Protein AF-A0A7C4NAV8-F1 (afdb_monomer_lite)

Secondary structure (DSSP, 8-state):
-PPPPPPPPPP------HHHHHHHHHHHHHHHHHHHHHHHHHHHHHHHHHHHHHHHHHHHHHHHHHHHHTTTTTS-HHHHHHHHHHHHHHHHHHHHHHHHHHHHHHHHHHHHHHHHHHHHHHHHHHHHHTT-

Sequence (132 aa):
MPNPSPKKPTPIQPTLTPLQQLDEESHAELEQAQKELKEIDVLIQQTSAEVDRLAQRNAQAASALKQMEANLDTVPRADLQAAYANALDAQKRLFMMRGQLEKLQSDQQNIGRYVAHLRRIAESLQKAFDKG

Foldseek 3Di:
DDDDDDDDDDPDDPDDDPLRVVLVVLVVVLVVLVVVLVVLVVVLVVLVVVLVVLVVQLVVLVVVLVVCVVVVVPDDPVVNVVSVVSNVVSVVVSVVSVVVSVVSVVVSVVSVVVSVVSVVSNVVSVVVVVVD

pLDDT: mean 90.17, std 14.12, range [47.5, 98.81]

Structure (mmCIF, N/CA/C/O backbone):
data_AF-A0A7C4NAV8-F1
#
_entry.id   AF-A0A7C4NAV8-F1
#
loop_
_atom_site.group_PDB
_atom_site.id
_atom_site.type_symbol
_atom_site.label_atom_id
_atom_site.label_alt_id
_atom_site.label_comp_id
_atom_site.label_asym_id
_atom_site.label_entity_id
_atom_site.label_seq_id
_atom_site.pdbx_PDB_ins_code
_atom_site.Cartn_x
_atom_site.Cartn_y
_atom_site.Cartn_z
_atom_site.occupancy
_atom_site.B_iso_or_equiv
_atom_site.auth_seq_id
_atom_site.auth_comp_id
_atom_site.auth_asym_id
_atom_site.auth_atom_id
_atom_site.pdbx_PDB_model_num
ATOM 1 N N . MET A 1 1 ? 65.995 25.880 -34.645 1.00 53.72 1 MET A N 1
ATOM 2 C CA . MET A 1 1 ? 64.562 25.862 -34.280 1.00 53.72 1 MET A CA 1
ATOM 3 C C . MET A 1 1 ? 64.038 24.449 -34.497 1.00 53.72 1 MET A C 1
ATOM 5 O O . MET A 1 1 ? 64.152 23.984 -35.625 1.00 53.72 1 MET A O 1
ATOM 9 N N . PRO A 1 2 ? 63.574 23.725 -33.464 1.00 50.59 2 PRO A N 1
ATOM 10 C CA . PRO A 1 2 ? 63.002 22.395 -33.641 1.00 50.59 2 PRO A CA 1
ATOM 11 C C . PRO A 1 2 ? 61.580 22.501 -34.207 1.00 50.59 2 PRO A C 1
ATOM 13 O O . PRO A 1 2 ? 60.759 23.270 -33.715 1.00 50.59 2 PRO A O 1
ATOM 16 N N . ASN A 1 3 ? 61.326 21.736 -35.264 1.00 48.91 3 ASN A N 1
ATOM 17 C CA . ASN A 1 3 ? 60.043 21.596 -35.947 1.00 48.91 3 ASN A CA 1
ATOM 18 C C . ASN A 1 3 ? 59.006 20.934 -35.008 1.00 48.91 3 ASN A C 1
ATOM 20 O O . ASN A 1 3 ? 59.352 19.920 -34.393 1.00 48.91 3 ASN A O 1
A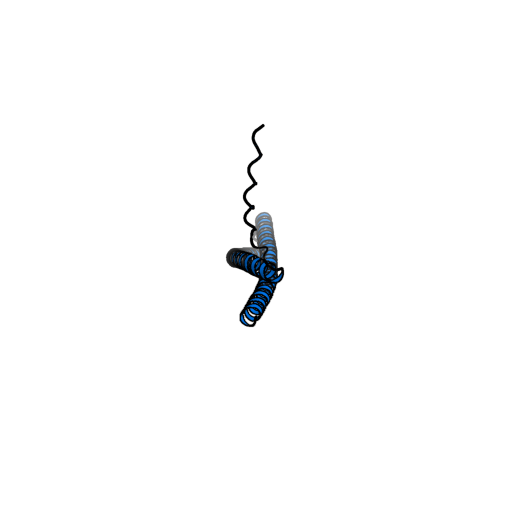TOM 24 N N . PRO A 1 4 ? 57.768 21.443 -34.855 1.00 53.44 4 PRO A N 1
ATOM 25 C CA . PRO A 1 4 ? 56.762 20.769 -34.042 1.00 53.44 4 PRO A CA 1
ATOM 26 C C . PRO A 1 4 ? 56.300 19.477 -34.728 1.00 53.44 4 PRO A C 1
ATOM 28 O O . PRO A 1 4 ? 55.794 19.490 -35.849 1.00 53.44 4 PRO A O 1
ATOM 31 N N . SER A 1 5 ? 56.471 18.351 -34.037 1.00 61.81 5 SER A N 1
ATOM 32 C CA . SER A 1 5 ? 55.967 17.042 -34.457 1.00 61.81 5 SER A CA 1
ATOM 33 C C . SER A 1 5 ? 54.453 17.079 -34.728 1.00 61.81 5 SER A C 1
ATOM 35 O O . SER A 1 5 ? 53.716 17.727 -33.977 1.00 61.81 5 SER A O 1
ATOM 37 N N . PRO A 1 6 ? 53.948 16.358 -35.747 1.00 57.59 6 PRO A N 1
ATOM 38 C CA . PRO A 1 6 ? 52.518 16.299 -36.030 1.00 57.59 6 PRO A CA 1
ATOM 39 C C . PRO A 1 6 ? 51.776 15.608 -34.876 1.00 57.59 6 PRO A C 1
ATOM 41 O O . PRO A 1 6 ? 52.125 14.498 -34.467 1.00 57.59 6 PRO A O 1
ATOM 44 N N . LYS A 1 7 ? 50.746 16.275 -34.337 1.00 60.94 7 LYS A N 1
ATOM 45 C CA . LYS A 1 7 ? 49.825 15.692 -33.350 1.00 60.94 7 LYS A CA 1
ATOM 46 C C . LYS A 1 7 ? 49.196 14.432 -33.954 1.00 60.94 7 LYS A C 1
ATOM 48 O O . LYS A 1 7 ? 48.592 14.500 -35.021 1.00 60.94 7 LYS A O 1
ATOM 53 N N . LYS A 1 8 ? 49.345 13.290 -33.273 1.00 51.50 8 LYS A N 1
ATOM 54 C CA . LYS A 1 8 ? 48.647 12.046 -33.632 1.00 51.50 8 LYS A CA 1
ATOM 55 C C . LYS A 1 8 ? 47.131 12.308 -33.657 1.00 51.50 8 LYS A C 1
ATOM 57 O O . LYS A 1 8 ? 46.651 13.002 -32.759 1.00 51.50 8 LYS A O 1
ATOM 62 N N . PRO A 1 9 ? 46.387 11.777 -34.641 1.00 50.75 9 PRO A N 1
ATOM 63 C CA . PRO A 1 9 ? 44.939 11.922 -34.681 1.00 50.75 9 PRO A CA 1
ATOM 64 C C . PRO A 1 9 ? 44.322 11.293 -33.428 1.00 50.75 9 PRO A C 1
ATOM 66 O O . PRO A 1 9 ? 44.582 10.134 -33.104 1.00 50.75 9 PRO A O 1
ATOM 69 N N . THR A 1 10 ? 43.540 12.091 -32.705 1.00 51.44 10 THR A N 1
ATOM 70 C CA . THR A 1 10 ? 42.687 11.648 -31.599 1.00 51.44 10 THR A CA 1
ATOM 71 C C . THR A 1 10 ? 41.765 10.528 -32.099 1.00 51.44 10 THR A C 1
ATOM 73 O O . THR A 1 10 ? 41.210 10.680 -33.191 1.00 51.44 10 THR A O 1
ATOM 76 N N . PRO A 1 11 ? 41.570 9.421 -31.356 1.00 47.50 11 PRO A N 1
ATOM 77 C CA . PRO A 1 11 ? 40.625 8.386 -31.755 1.00 47.50 11 PRO A CA 1
ATOM 78 C C . PRO A 1 11 ? 39.230 9.002 -31.865 1.00 47.50 11 PRO A C 1
ATOM 80 O O . PRO A 1 11 ? 38.724 9.584 -30.904 1.00 47.50 11 PRO A O 1
ATOM 83 N N . ILE A 1 12 ? 38.630 8.905 -33.047 1.00 53.28 12 ILE A N 1
ATOM 84 C CA . ILE A 1 12 ? 37.241 9.287 -33.278 1.00 53.28 12 ILE A CA 1
ATOM 85 C C . ILE A 1 12 ? 36.413 8.261 -32.502 1.00 53.28 12 ILE A C 1
ATOM 87 O O . ILE A 1 12 ? 36.351 7.099 -32.896 1.00 53.28 12 ILE A O 1
ATOM 91 N N . GLN A 1 13 ? 35.855 8.653 -31.355 1.00 56.56 13 GLN A N 1
ATOM 92 C CA . GLN A 1 13 ? 34.857 7.825 -30.682 1.00 56.56 13 GLN A CA 1
ATOM 93 C C . GLN A 1 13 ? 33.700 7.639 -31.673 1.00 56.56 13 GLN A C 1
ATOM 95 O O . GLN A 1 13 ? 33.234 8.647 -32.217 1.00 56.56 13 GLN A O 1
ATOM 100 N N . PRO A 1 14 ? 33.272 6.402 -31.979 1.00 55.38 14 PRO A N 1
ATOM 101 C CA . PRO A 1 14 ? 32.170 6.192 -32.904 1.00 55.38 14 PRO A CA 1
ATOM 102 C C . PRO A 1 14 ? 30.945 6.900 -32.331 1.00 55.38 14 PRO A C 1
ATOM 104 O O . PRO A 1 14 ? 30.465 6.567 -31.252 1.00 55.38 14 PRO A O 1
ATOM 107 N N . THR A 1 15 ? 30.495 7.953 -33.011 1.00 69.12 15 THR A N 1
ATOM 108 C CA . THR A 1 15 ? 29.293 8.679 -32.614 1.00 69.12 15 THR A CA 1
ATOM 109 C C . THR A 1 15 ? 28.122 7.763 -32.934 1.00 69.12 15 THR A C 1
ATOM 111 O O . THR A 1 15 ? 27.876 7.483 -34.107 1.00 69.12 15 THR A O 1
ATOM 114 N N . LEU A 1 16 ? 27.470 7.232 -31.898 1.00 74.00 16 LEU A N 1
ATOM 115 C CA . LEU A 1 16 ? 26.276 6.405 -32.050 1.00 74.00 16 LEU A CA 1
ATOM 116 C C . LEU A 1 16 ? 25.253 7.154 -32.905 1.00 74.00 16 LEU A C 1
ATOM 118 O O . LEU A 1 16 ? 25.061 8.364 -32.759 1.00 74.00 16 LEU A O 1
ATOM 122 N N . THR A 1 17 ? 24.603 6.436 -33.814 1.00 85.88 17 THR A N 1
ATOM 123 C CA . THR A 1 17 ? 23.481 7.008 -34.560 1.00 85.88 17 THR A CA 1
ATOM 124 C C . THR A 1 17 ? 22.339 7.346 -33.593 1.00 85.88 17 THR A C 1
ATOM 126 O O . THR A 1 17 ? 22.204 6.678 -32.566 1.00 85.88 17 THR A O 1
ATOM 129 N N . PRO A 1 18 ? 21.463 8.315 -33.912 1.00 86.81 18 PRO A N 1
ATOM 130 C CA . PRO A 1 18 ? 20.324 8.646 -33.052 1.00 86.81 18 PRO A CA 1
ATOM 131 C C . PRO A 1 18 ? 19.438 7.440 -32.698 1.00 86.81 18 PRO A C 1
ATOM 133 O O . PRO A 1 18 ? 18.874 7.386 -31.613 1.00 86.81 18 PRO A O 1
ATOM 136 N N . LEU A 1 19 ? 19.339 6.448 -33.594 1.00 86.19 19 LEU A N 1
ATOM 137 C CA . LEU A 1 19 ? 18.607 5.206 -33.329 1.00 86.19 19 LEU A CA 1
ATOM 138 C C . LEU A 1 19 ? 19.327 4.299 -32.326 1.00 86.19 19 LEU A C 1
ATOM 140 O O . LEU A 1 19 ? 18.666 3.704 -31.485 1.00 86.19 19 LEU A O 1
ATOM 144 N N . GLN A 1 20 ? 20.657 4.198 -32.397 1.00 87.94 20 GLN A N 1
ATOM 145 C CA . GLN A 1 20 ? 21.446 3.431 -31.425 1.00 87.94 20 GLN A CA 1
ATOM 146 C C . GLN A 1 20 ? 21.427 4.091 -30.042 1.00 87.94 20 GLN A C 1
ATOM 148 O O . GLN A 1 20 ? 21.319 3.398 -29.042 1.00 87.94 20 GLN A O 1
ATOM 153 N N . GLN A 1 21 ? 21.464 5.427 -29.986 1.00 89.81 21 GLN A N 1
ATOM 154 C CA . GLN A 1 21 ? 21.312 6.170 -28.730 1.00 89.81 21 GLN A CA 1
ATOM 155 C C . GLN A 1 21 ? 19.940 5.916 -28.099 1.00 89.81 21 GLN A C 1
ATOM 157 O O . GLN A 1 21 ? 19.859 5.579 -26.923 1.00 89.81 21 GLN A O 1
ATOM 162 N N . LEU A 1 22 ? 18.869 6.000 -28.895 1.00 89.81 22 LEU A N 1
ATOM 163 C CA . LEU A 1 22 ? 17.515 5.716 -28.421 1.00 89.81 22 LEU A CA 1
ATOM 164 C C . LEU A 1 22 ? 17.358 4.268 -27.929 1.00 89.81 22 LEU A C 1
ATOM 166 O O . LEU A 1 22 ? 16.609 4.025 -26.984 1.00 89.81 22 LEU A O 1
ATOM 170 N N . ASP A 1 23 ? 18.038 3.311 -28.559 1.00 90.56 23 ASP A N 1
ATOM 171 C CA . ASP A 1 23 ? 18.033 1.907 -28.144 1.00 90.56 23 ASP A CA 1
ATOM 172 C C . ASP A 1 23 ? 18.720 1.700 -26.791 1.00 90.56 23 ASP A C 1
ATOM 174 O O . ASP A 1 23 ? 18.129 1.097 -25.891 1.00 90.56 23 ASP A O 1
ATOM 178 N N . GLU A 1 24 ? 19.915 2.269 -26.613 1.00 92.19 24 GLU A N 1
ATOM 179 C CA . GLU A 1 24 ? 20.642 2.242 -25.339 1.00 92.19 24 GLU A CA 1
ATOM 180 C C . GLU A 1 24 ? 19.839 2.919 -24.217 1.00 92.19 24 GLU A C 1
ATOM 182 O O . GLU A 1 24 ? 19.665 2.339 -23.142 1.00 92.19 24 GLU A O 1
ATOM 187 N N . GLU A 1 25 ? 19.286 4.108 -24.476 1.00 92.88 25 GLU A N 1
ATOM 188 C CA . GLU A 1 25 ? 18.445 4.844 -23.524 1.00 92.88 25 GLU A CA 1
ATOM 189 C C . GLU A 1 25 ? 17.186 4.052 -23.151 1.00 92.88 25 GLU A C 1
ATOM 191 O O . GLU A 1 25 ? 16.848 3.942 -21.972 1.00 92.88 25 GLU A O 1
ATOM 196 N N . SER A 1 26 ? 16.515 3.439 -24.133 1.00 93.12 26 SER A N 1
ATOM 197 C CA . SER A 1 26 ? 15.304 2.642 -23.897 1.00 93.12 26 SER A CA 1
ATOM 198 C C . SER A 1 26 ? 15.584 1.411 -23.037 1.00 93.12 26 SER A C 1
ATOM 200 O O . SER A 1 26 ? 14.759 1.060 -22.192 1.00 93.12 26 SER A O 1
ATOM 202 N N . HIS A 1 27 ? 16.729 0.751 -23.231 1.00 94.12 27 HIS A N 1
ATOM 203 C CA . HIS A 1 27 ? 17.126 -0.404 -22.426 1.00 94.12 27 HIS A CA 1
ATOM 204 C C . HIS A 1 27 ? 17.503 -0.005 -20.997 1.00 94.12 27 HIS A C 1
ATOM 206 O O . HIS A 1 27 ? 17.052 -0.660 -20.054 1.00 94.12 27 HIS A O 1
ATOM 212 N N . ALA A 1 28 ? 18.266 1.077 -20.828 1.00 96.12 28 ALA A N 1
ATOM 213 C CA . ALA A 1 28 ? 18.636 1.589 -19.510 1.00 96.12 28 ALA A CA 1
ATOM 214 C C . ALA A 1 28 ? 17.398 2.014 -18.702 1.00 96.12 28 ALA A C 1
ATOM 216 O O . ALA A 1 28 ? 17.232 1.624 -17.544 1.00 96.12 28 ALA A O 1
ATOM 217 N N . GLU A 1 29 ? 16.486 2.752 -19.334 1.00 96.94 29 GLU A N 1
ATOM 218 C CA . GLU A 1 29 ? 15.234 3.186 -18.716 1.00 96.94 29 GLU A CA 1
ATOM 219 C C . GLU A 1 29 ? 14.317 1.993 -18.401 1.00 96.94 29 GLU A C 1
ATOM 221 O O . GLU A 1 29 ? 13.688 1.939 -17.343 1.00 96.94 29 GLU A O 1
ATOM 226 N N . LEU A 1 30 ? 14.268 0.986 -19.281 1.00 97.56 30 LEU A N 1
ATOM 227 C CA . LEU A 1 30 ? 13.514 -0.243 -19.040 1.00 97.56 30 LEU A CA 1
ATOM 228 C C . LEU A 1 30 ? 14.043 -1.011 -17.823 1.00 97.56 30 LEU A C 1
ATOM 230 O O . LEU A 1 30 ? 13.240 -1.513 -17.032 1.00 97.56 30 LEU A O 1
ATOM 234 N N . GLU A 1 31 ? 15.361 -1.135 -17.677 1.00 97.75 31 GLU A N 1
ATOM 235 C CA . GLU A 1 31 ? 15.983 -1.786 -16.520 1.00 97.75 31 GLU A CA 1
ATOM 236 C C . GLU A 1 31 ? 15.641 -1.040 -15.224 1.00 97.75 31 GLU A C 1
ATOM 238 O O . GLU A 1 31 ? 15.186 -1.652 -14.250 1.00 97.75 31 GLU A O 1
ATOM 243 N N . GLN A 1 32 ? 15.775 0.287 -15.235 1.00 98.06 32 GLN A N 1
ATOM 244 C CA . GLN A 1 32 ? 15.465 1.129 -14.086 1.00 98.06 32 GLN A CA 1
ATOM 245 C C . GLN A 1 32 ? 13.980 1.039 -13.697 1.00 98.06 32 GLN A C 1
ATOM 247 O O . GLN A 1 32 ? 13.661 0.768 -12.536 1.00 98.06 32 GLN A O 1
ATOM 252 N N . ALA A 1 33 ? 13.064 1.148 -14.661 1.00 97.81 33 ALA A N 1
ATOM 253 C CA . ALA A 1 33 ? 11.627 1.040 -14.411 1.00 97.81 33 ALA A CA 1
ATOM 254 C C . ALA A 1 33 ? 11.217 -0.356 -13.897 1.00 97.81 33 ALA A C 1
ATOM 256 O O . ALA A 1 33 ? 10.311 -0.481 -13.070 1.00 97.81 33 ALA A O 1
ATOM 257 N N . GLN A 1 34 ? 11.888 -1.427 -14.337 1.00 98.25 34 GLN A N 1
ATOM 258 C CA . GLN A 1 34 ? 11.665 -2.775 -13.795 1.00 98.25 34 GLN A CA 1
ATOM 259 C C . GLN A 1 34 ? 12.116 -2.904 -12.340 1.00 98.25 34 GLN A C 1
ATOM 261 O O . GLN A 1 34 ? 11.452 -3.580 -11.547 1.00 98.25 34 GLN A O 1
ATOM 266 N N . LYS A 1 35 ? 13.233 -2.266 -11.982 1.00 98.38 35 LYS A N 1
ATOM 267 C CA . LYS A 1 35 ? 13.725 -2.245 -10.606 1.00 98.38 35 LYS A CA 1
ATOM 268 C C . LYS A 1 35 ? 12.752 -1.509 -9.687 1.00 98.38 35 LYS A C 1
ATOM 270 O O . LYS A 1 35 ? 12.378 -2.055 -8.652 1.00 98.38 35 LYS A O 1
ATOM 275 N N . GLU A 1 36 ? 12.291 -0.332 -10.094 1.00 98.12 36 GLU A N 1
ATOM 276 C CA . GLU A 1 36 ? 11.299 0.449 -9.346 1.00 98.12 36 GLU A CA 1
ATOM 277 C C . GLU A 1 36 ? 9.976 -0.306 -9.176 1.00 98.12 36 GLU A C 1
ATOM 279 O O . GLU A 1 36 ? 9.423 -0.347 -8.077 1.00 98.12 36 GLU A O 1
ATOM 284 N N . LEU A 1 37 ? 9.493 -0.983 -10.226 1.00 98.38 37 LEU A N 1
ATOM 285 C CA . LEU A 1 37 ? 8.299 -1.827 -10.135 1.00 98.38 37 LEU A CA 1
ATOM 286 C C . LEU A 1 37 ? 8.469 -2.925 -9.074 1.00 98.38 37 LEU A C 1
ATOM 288 O O . LEU A 1 37 ? 7.578 -3.135 -8.253 1.00 98.38 37 LEU A O 1
ATOM 292 N N . LYS A 1 38 ? 9.633 -3.583 -9.037 1.00 98.44 38 LYS A N 1
ATOM 293 C CA . LYS A 1 38 ? 9.937 -4.612 -8.034 1.00 98.44 38 LYS A CA 1
ATOM 294 C C . LYS A 1 38 ? 10.002 -4.040 -6.615 1.00 98.44 38 LYS A C 1
ATOM 296 O O . LYS A 1 38 ? 9.592 -4.707 -5.667 1.00 98.44 38 LYS A O 1
ATOM 301 N N . GLU A 1 39 ? 10.523 -2.830 -6.445 1.00 98.44 39 GLU A N 1
ATOM 302 C CA . GLU A 1 39 ? 10.535 -2.146 -5.148 1.00 98.44 39 GLU A CA 1
ATOM 303 C C . GLU A 1 39 ? 9.108 -1.824 -4.679 1.00 98.44 39 GLU A C 1
ATOM 305 O O . GLU A 1 39 ? 8.763 -2.104 -3.528 1.00 98.44 39 GLU A O 1
ATOM 310 N N . ILE A 1 40 ? 8.250 -1.334 -5.580 1.00 98.25 40 ILE A N 1
ATOM 311 C CA . ILE A 1 40 ? 6.827 -1.100 -5.299 1.00 98.25 40 ILE A CA 1
ATOM 312 C C . ILE A 1 40 ? 6.119 -2.407 -4.927 1.00 98.25 40 ILE A C 1
ATOM 314 O O . ILE A 1 40 ? 5.354 -2.420 -3.963 1.00 98.25 40 ILE A O 1
ATOM 318 N N . ASP A 1 41 ? 6.403 -3.516 -5.614 1.00 98.56 41 ASP A N 1
ATOM 319 C CA . ASP A 1 41 ? 5.840 -4.829 -5.272 1.00 98.56 41 ASP A CA 1
ATOM 320 C C . ASP A 1 41 ? 6.175 -5.228 -3.829 1.00 98.56 41 ASP A C 1
ATOM 322 O O . ASP A 1 41 ? 5.298 -5.664 -3.080 1.00 98.56 41 ASP A O 1
ATOM 326 N N . VAL A 1 42 ? 7.431 -5.042 -3.408 1.00 98.62 42 VAL A N 1
ATOM 327 C CA . VAL A 1 42 ? 7.864 -5.324 -2.030 1.00 98.62 42 VAL A CA 1
ATOM 328 C C . VAL A 1 42 ? 7.121 -4.438 -1.031 1.00 98.62 42 VAL A C 1
ATOM 330 O O . VAL A 1 42 ? 6.643 -4.943 -0.011 1.00 98.62 42 VAL A O 1
ATOM 333 N N . LEU A 1 43 ? 6.977 -3.143 -1.325 1.00 98.56 43 LEU A N 1
ATOM 334 C CA . LEU A 1 43 ? 6.225 -2.217 -0.478 1.00 98.56 43 LEU A CA 1
ATOM 335 C C . LEU A 1 43 ? 4.752 -2.625 -0.371 1.00 98.56 43 LEU A C 1
ATOM 337 O O . LEU A 1 43 ? 4.219 -2.665 0.734 1.00 98.56 43 LEU A O 1
ATOM 341 N N . ILE A 1 44 ? 4.112 -3.020 -1.474 1.00 98.75 44 ILE A N 1
ATOM 342 C CA . ILE A 1 44 ? 2.730 -3.523 -1.473 1.00 98.75 44 ILE A CA 1
ATOM 343 C C . ILE A 1 44 ? 2.590 -4.732 -0.550 1.00 98.75 44 ILE A C 1
ATOM 345 O O . ILE A 1 44 ? 1.643 -4.780 0.237 1.00 98.75 44 ILE A O 1
ATOM 349 N N . GLN A 1 45 ? 3.513 -5.697 -0.606 1.00 98.69 45 GLN A N 1
ATOM 350 C CA . GLN A 1 45 ? 3.459 -6.877 0.265 1.00 98.69 45 GLN A CA 1
ATOM 351 C C . GLN A 1 45 ? 3.569 -6.494 1.746 1.00 98.69 45 GLN A C 1
ATOM 353 O O . GLN A 1 45 ? 2.784 -6.963 2.574 1.00 98.69 45 GLN A O 1
ATOM 358 N N . GLN A 1 46 ? 4.506 -5.606 2.084 1.00 98.44 46 GLN A N 1
ATOM 359 C CA . GLN A 1 46 ? 4.697 -5.130 3.455 1.00 98.44 46 GLN A CA 1
ATOM 360 C C . GLN A 1 46 ? 3.480 -4.349 3.963 1.00 98.44 46 GLN A C 1
ATOM 362 O O . GLN A 1 46 ? 2.979 -4.623 5.055 1.00 98.44 46 GLN A O 1
ATOM 367 N N . THR A 1 47 ? 2.969 -3.413 3.162 1.00 98.31 47 THR A N 1
ATOM 368 C CA . THR A 1 47 ? 1.795 -2.605 3.500 1.00 98.31 47 THR A CA 1
ATOM 369 C C . THR A 1 47 ? 0.541 -3.467 3.618 1.00 98.31 47 THR A C 1
ATOM 371 O O . THR A 1 47 ? -0.236 -3.259 4.544 1.00 98.31 47 THR A O 1
ATOM 374 N N . SER A 1 48 ? 0.354 -4.470 2.756 1.00 98.62 48 SER A N 1
ATOM 375 C CA . SER A 1 48 ? -0.781 -5.402 2.851 1.00 98.62 48 SER A CA 1
ATOM 376 C C . SER A 1 48 ? -0.764 -6.174 4.171 1.00 98.62 48 SER A C 1
ATOM 378 O O . SER A 1 48 ? -1.768 -6.204 4.880 1.00 98.62 48 SER A O 1
ATOM 380 N N . ALA A 1 49 ? 0.398 -6.705 4.566 1.00 98.56 49 ALA A N 1
ATOM 381 C CA . ALA A 1 49 ? 0.545 -7.391 5.848 1.00 98.56 49 ALA A CA 1
ATOM 382 C C . ALA A 1 49 ? 0.260 -6.465 7.048 1.00 98.56 49 ALA A C 1
ATOM 384 O O . ALA A 1 49 ? -0.306 -6.900 8.054 1.00 98.56 49 ALA A O 1
ATOM 385 N N . GLU A 1 50 ? 0.627 -5.185 6.958 1.00 98.38 50 GLU A N 1
ATOM 386 C CA . GLU A 1 50 ? 0.308 -4.199 7.994 1.00 98.38 50 GLU A CA 1
ATOM 387 C C . GLU A 1 50 ? -1.186 -3.840 8.020 1.00 98.38 50 GLU A C 1
ATOM 389 O O . GLU A 1 50 ? -1.773 -3.745 9.101 1.00 98.38 50 GLU A O 1
ATOM 394 N N . VAL A 1 51 ? -1.837 -3.714 6.856 1.00 98.81 51 VAL A N 1
ATOM 395 C CA . VAL A 1 51 ? -3.298 -3.546 6.759 1.00 98.81 51 VAL A CA 1
ATOM 396 C C . VAL A 1 51 ? -4.016 -4.701 7.452 1.00 98.81 51 VAL A C 1
ATOM 398 O O . VAL A 1 51 ? -4.936 -4.446 8.230 1.00 98.81 51 VAL A O 1
ATOM 401 N N . ASP A 1 52 ? -3.587 -5.944 7.234 1.00 98.69 52 ASP A N 1
ATOM 402 C CA . ASP A 1 52 ? -4.208 -7.123 7.849 1.00 98.69 52 ASP A CA 1
ATOM 403 C C . ASP A 1 52 ? -4.079 -7.110 9.377 1.00 98.69 52 ASP A C 1
ATOM 405 O O . ASP A 1 52 ? -5.056 -7.335 10.101 1.00 98.69 52 ASP A O 1
ATOM 409 N N . ARG A 1 53 ? -2.897 -6.756 9.895 1.00 98.62 53 ARG A N 1
ATOM 410 C CA . ARG A 1 53 ? -2.672 -6.593 11.343 1.00 98.62 53 ARG A CA 1
ATOM 411 C C . ARG A 1 53 ? -3.555 -5.497 11.934 1.00 98.62 53 ARG A C 1
ATOM 413 O O . ARG A 1 53 ? -4.181 -5.694 12.980 1.00 98.62 53 ARG A O 1
ATOM 420 N N . LEU A 1 54 ? -3.636 -4.345 11.269 1.00 98.56 54 LEU A N 1
ATOM 421 C CA . LEU A 1 54 ? -4.483 -3.231 11.698 1.00 98.56 54 LEU A CA 1
ATOM 422 C C . LEU A 1 54 ? -5.972 -3.586 11.618 1.00 98.56 54 LEU A C 1
ATOM 424 O O . LEU A 1 54 ? -6.736 -3.174 12.492 1.00 98.56 54 LEU A O 1
ATOM 428 N N . ALA A 1 55 ? -6.385 -4.382 10.631 1.00 98.69 55 ALA A N 1
ATOM 429 C CA . ALA A 1 55 ? -7.753 -4.870 10.496 1.00 98.69 55 ALA A CA 1
ATOM 430 C C . ALA A 1 55 ? -8.130 -5.791 11.661 1.00 98.69 55 ALA A C 1
ATOM 432 O O . ALA A 1 55 ? -9.178 -5.594 12.281 1.00 98.69 55 ALA A O 1
ATOM 433 N N . GLN A 1 56 ? -7.252 -6.730 12.027 1.00 98.56 56 GLN A N 1
ATOM 434 C CA . GLN A 1 56 ? -7.457 -7.593 13.192 1.00 98.56 56 GLN A CA 1
ATOM 435 C C . GLN A 1 56 ? -7.563 -6.771 14.485 1.00 98.56 56 GLN A C 1
ATOM 437 O O . GLN A 1 56 ? -8.478 -6.984 15.283 1.00 98.56 56 GLN A O 1
ATOM 442 N N . ARG A 1 57 ? -6.671 -5.792 14.681 1.00 98.06 57 ARG A N 1
ATOM 443 C CA . ARG A 1 57 ? -6.701 -4.911 15.858 1.00 98.06 57 ARG A CA 1
ATOM 444 C C . ARG A 1 57 ? -7.970 -4.060 15.913 1.00 98.06 57 ARG A C 1
ATOM 446 O O . ARG A 1 57 ? -8.554 -3.904 16.984 1.00 98.06 57 ARG A O 1
ATOM 453 N N . ASN A 1 58 ? -8.411 -3.524 14.777 1.00 98.56 58 ASN A N 1
ATOM 454 C CA . ASN A 1 58 ? -9.653 -2.765 14.693 1.00 98.56 58 ASN A CA 1
ATOM 455 C C . ASN A 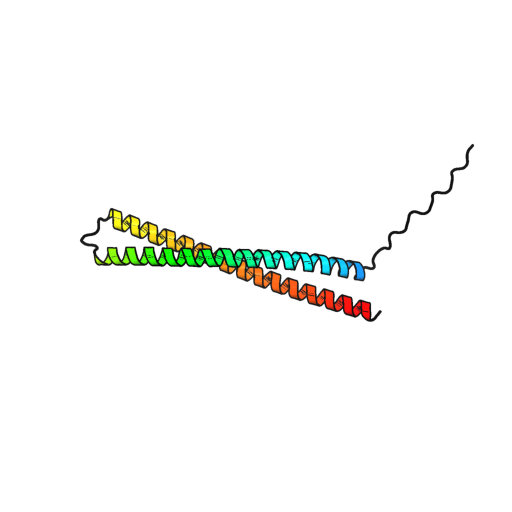1 58 ? -10.865 -3.634 15.064 1.00 98.56 58 ASN A C 1
ATOM 457 O O . ASN A 1 58 ? -11.679 -3.210 15.881 1.00 98.56 58 ASN A O 1
ATOM 461 N N . ALA A 1 59 ? -10.938 -4.864 14.545 1.00 98.38 59 ALA A N 1
ATOM 462 C CA . ALA A 1 59 ? -12.012 -5.801 14.866 1.00 98.38 59 ALA A CA 1
ATOM 463 C C . ALA A 1 59 ? -12.057 -6.145 16.366 1.00 98.38 59 ALA A C 1
ATOM 465 O O . ALA A 1 59 ? -13.133 -6.171 16.965 1.00 98.38 59 ALA A O 1
ATOM 466 N N . GLN A 1 60 ? -10.895 -6.345 16.997 1.00 98.12 60 GLN A N 1
ATOM 467 C CA . GLN A 1 60 ? -10.799 -6.568 18.444 1.00 98.12 60 GLN A CA 1
ATOM 468 C C . GLN A 1 60 ? -11.284 -5.354 19.246 1.00 98.12 60 GLN A C 1
ATOM 470 O O . GLN A 1 60 ? -12.092 -5.512 20.161 1.00 98.12 60 GLN A O 1
ATOM 475 N N . ALA A 1 61 ? -10.840 -4.144 18.889 1.00 97.69 61 ALA A N 1
ATOM 476 C CA . ALA A 1 61 ? -11.255 -2.917 19.569 1.00 97.69 61 ALA A CA 1
ATOM 477 C C . ALA A 1 61 ? -12.764 -2.655 19.415 1.00 97.69 61 ALA A C 1
ATOM 479 O O . ALA A 1 61 ? -13.430 -2.303 20.387 1.00 97.69 61 ALA A O 1
ATOM 480 N N . ALA A 1 62 ? -13.318 -2.897 18.224 1.00 97.25 62 ALA A N 1
ATOM 481 C CA . ALA A 1 62 ? -14.751 -2.790 17.966 1.00 97.25 62 ALA A CA 1
ATOM 482 C C . ALA A 1 62 ? -15.561 -3.820 18.772 1.00 97.25 62 ALA A C 1
ATOM 484 O O . ALA A 1 62 ? -16.598 -3.483 19.343 1.00 97.25 62 ALA A O 1
ATOM 485 N N . SER A 1 63 ? -15.077 -5.063 18.872 1.00 96.81 63 SER A N 1
ATOM 486 C CA . SER A 1 63 ? -15.714 -6.092 19.700 1.00 96.81 63 SER A CA 1
ATOM 487 C C . SER A 1 63 ? -15.696 -5.724 21.184 1.00 96.81 63 SER A C 1
ATOM 489 O O . SER A 1 63 ? -16.706 -5.901 21.862 1.00 96.81 63 SER A O 1
ATOM 491 N N . ALA A 1 64 ? -14.573 -5.208 21.693 1.00 94.56 64 ALA A N 1
ATOM 492 C CA . ALA A 1 64 ? -14.460 -4.769 23.082 1.00 94.56 64 ALA A CA 1
ATOM 493 C C . ALA A 1 64 ? -15.429 -3.618 23.387 1.00 94.56 64 ALA A C 1
ATOM 495 O O . ALA A 1 64 ? -16.149 -3.670 24.383 1.00 94.56 64 ALA A O 1
ATOM 496 N N . LEU A 1 65 ? -15.512 -2.625 22.494 1.00 95.50 65 LEU A N 1
ATOM 497 C CA . LEU A 1 65 ? -16.454 -1.516 22.631 1.00 95.50 65 LEU A CA 1
ATOM 498 C C . LEU A 1 65 ? -17.906 -2.016 22.663 1.00 95.50 65 LEU A C 1
ATOM 500 O O . LEU A 1 65 ? -18.644 -1.671 23.580 1.00 95.50 65 LEU A O 1
ATOM 504 N N . LYS A 1 66 ? -18.286 -2.912 21.744 1.00 94.44 66 LYS A N 1
ATOM 505 C CA . LYS A 1 66 ? -19.635 -3.499 21.697 1.00 94.44 66 LYS A CA 1
ATOM 506 C C . LYS A 1 66 ? -19.997 -4.269 22.974 1.00 94.44 66 LYS A C 1
ATOM 508 O O . LYS A 1 66 ? -21.143 -4.238 23.414 1.00 94.44 66 LYS A O 1
ATOM 513 N N . GLN A 1 67 ? -19.039 -4.975 23.576 1.00 93.25 67 GLN A N 1
ATOM 514 C CA . GLN A 1 67 ? -19.259 -5.677 24.847 1.00 93.25 67 GLN A CA 1
ATOM 515 C C . GLN A 1 67 ? -19.478 -4.704 26.011 1.00 93.25 67 GLN A C 1
ATOM 517 O O . GLN A 1 67 ? -20.309 -4.972 26.877 1.00 93.25 67 GLN A O 1
ATOM 522 N N . MET A 1 68 ? -18.769 -3.574 26.029 1.00 93.31 68 MET A N 1
ATOM 523 C CA . MET A 1 68 ? -18.982 -2.533 27.037 1.00 93.31 68 MET A CA 1
ATOM 524 C C . MET A 1 68 ? -20.321 -1.814 26.836 1.00 93.31 68 MET A C 1
ATOM 526 O O . MET A 1 68 ? -21.026 -1.564 27.810 1.00 93.31 68 MET A O 1
ATOM 530 N N . GLU A 1 69 ? -20.716 -1.556 25.586 1.00 89.81 69 GLU A N 1
ATOM 531 C CA . GLU A 1 69 ? -22.033 -1.002 25.236 1.00 89.81 69 GLU A CA 1
ATOM 532 C C . GLU A 1 69 ? -23.197 -1.917 25.654 1.00 89.81 69 GLU A C 1
ATOM 534 O O . GLU A 1 69 ? -24.279 -1.441 25.983 1.00 89.81 69 GLU A O 1
ATOM 539 N N . ALA A 1 70 ? -22.989 -3.235 25.692 1.00 91.44 70 ALA A N 1
ATOM 540 C CA . ALA A 1 70 ? -23.994 -4.173 26.193 1.00 91.44 70 ALA A CA 1
ATOM 541 C C . ALA A 1 70 ? -24.148 -4.147 27.728 1.00 91.44 70 ALA A C 1
ATOM 543 O O . ALA A 1 70 ? -25.140 -4.655 28.242 1.00 91.44 70 ALA A O 1
ATOM 544 N N . ASN A 1 71 ? -23.185 -3.569 28.455 1.00 90.69 71 ASN A N 1
ATOM 545 C CA . ASN A 1 71 ? -23.121 -3.568 29.921 1.00 90.69 71 ASN A CA 1
ATOM 546 C C . ASN A 1 71 ? -23.007 -2.143 30.503 1.00 90.69 71 ASN A C 1
ATOM 548 O O . ASN A 1 71 ? -22.431 -1.961 31.579 1.00 90.69 71 ASN A O 1
ATOM 552 N N . LEU A 1 72 ? -23.544 -1.134 29.799 1.00 86.25 72 LEU A N 1
ATOM 553 C CA . LEU A 1 72 ? -23.354 0.299 30.092 1.00 86.25 72 LEU A CA 1
ATOM 554 C C . LEU A 1 72 ? -23.640 0.693 31.543 1.00 86.25 72 LEU A C 1
ATOM 556 O O . LEU A 1 72 ? -22.932 1.536 32.085 1.00 86.25 72 LEU A O 1
ATOM 560 N N . ASP A 1 73 ? -24.624 0.062 32.181 1.00 88.19 73 ASP A N 1
ATOM 561 C CA . ASP A 1 73 ? -25.021 0.373 33.559 1.00 88.19 73 ASP A CA 1
ATOM 562 C C . ASP A 1 73 ? -23.948 -0.007 34.595 1.00 88.19 73 ASP A C 1
ATOM 564 O O . ASP A 1 73 ? -23.956 0.483 35.723 1.00 88.19 73 ASP A O 1
ATOM 568 N N . THR A 1 74 ? -23.014 -0.883 34.214 1.00 89.62 74 THR A N 1
ATOM 569 C CA . THR A 1 74 ? -21.978 -1.443 35.098 1.00 89.62 74 THR A CA 1
ATOM 570 C C . THR A 1 74 ? -20.558 -1.023 34.725 1.00 89.62 74 THR A C 1
ATOM 572 O O . THR A 1 74 ? -19.648 -1.173 35.540 1.00 89.62 74 THR A O 1
ATOM 575 N N . VAL A 1 75 ? -20.347 -0.489 33.516 1.00 87.81 75 VAL A N 1
ATOM 576 C CA . VAL A 1 75 ? -19.016 -0.085 33.047 1.00 87.81 75 VAL A CA 1
ATOM 577 C C . VAL A 1 75 ? -18.728 1.358 33.476 1.00 87.81 75 VAL A C 1
ATOM 579 O O . VAL A 1 75 ? -19.516 2.260 33.181 1.00 87.81 75 VAL A O 1
ATOM 582 N N . PRO A 1 76 ? -17.581 1.631 34.123 1.00 93.00 76 PRO A N 1
ATOM 583 C CA . PRO A 1 76 ? -17.174 2.993 34.434 1.00 93.00 76 PRO A CA 1
ATOM 584 C C . PRO A 1 76 ? -17.096 3.867 33.178 1.00 93.00 76 PRO A C 1
ATOM 586 O O . PRO A 1 76 ? -16.537 3.486 32.150 1.00 93.00 76 PRO A O 1
ATOM 589 N N . ARG A 1 77 ? -17.582 5.109 33.278 1.00 91.25 77 ARG A N 1
ATOM 590 C CA . ARG A 1 77 ? -17.546 6.071 32.162 1.00 91.25 77 ARG A CA 1
ATOM 591 C C . ARG A 1 77 ? -16.136 6.285 31.597 1.00 91.25 77 ARG A C 1
ATOM 593 O O . ARG A 1 77 ? -15.991 6.482 30.394 1.00 91.25 77 ARG A O 1
ATOM 600 N N . ALA A 1 78 ? -15.117 6.259 32.455 1.00 93.81 78 ALA A N 1
ATOM 601 C CA . ALA A 1 78 ? -13.722 6.399 32.045 1.00 93.81 78 ALA A CA 1
ATOM 602 C C . ALA A 1 78 ? -13.266 5.240 31.139 1.00 93.81 78 ALA A C 1
ATOM 604 O O . ALA A 1 78 ? -12.606 5.479 30.129 1.00 93.81 78 ALA A O 1
ATOM 605 N N . ASP A 1 79 ? -13.688 4.011 31.444 1.00 92.81 79 ASP A N 1
ATOM 606 C CA . ASP A 1 79 ? -13.339 2.820 30.666 1.00 92.81 79 ASP A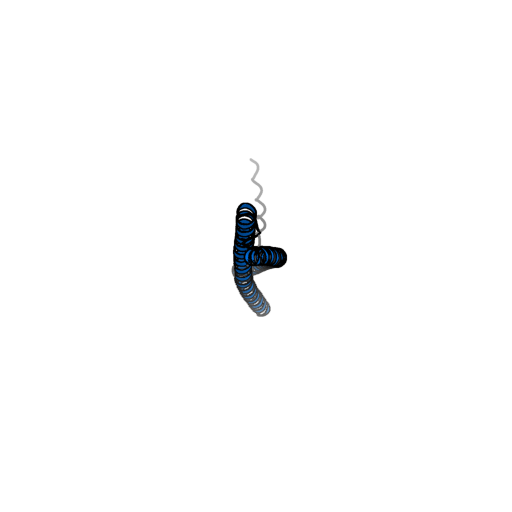 CA 1
ATOM 607 C C . ASP A 1 79 ? -14.024 2.840 29.294 1.00 92.81 79 ASP A C 1
ATOM 609 O O . ASP A 1 79 ? -13.380 2.574 28.278 1.00 92.81 79 ASP A O 1
ATOM 613 N N . LEU A 1 80 ? -15.293 3.267 29.236 1.00 91.94 80 LEU A N 1
ATOM 614 C CA . LEU A 1 80 ? -16.011 3.495 27.974 1.00 91.94 80 LEU A CA 1
ATOM 615 C C . LEU A 1 80 ? -15.312 4.541 27.097 1.00 91.94 80 LEU A C 1
ATOM 617 O O . LEU A 1 80 ? -15.131 4.329 25.897 1.00 91.94 80 LEU A O 1
ATOM 621 N N . GLN A 1 81 ? -14.892 5.665 27.685 1.00 94.75 81 GLN A N 1
ATOM 622 C CA . GLN A 1 81 ? -14.163 6.710 26.961 1.00 94.75 81 GLN A CA 1
ATOM 623 C C . GLN A 1 81 ? -12.825 6.196 26.418 1.00 94.75 81 GLN A C 1
ATOM 625 O O . GLN A 1 81 ? -12.492 6.464 25.261 1.00 94.75 81 GLN A O 1
ATOM 630 N N . ALA A 1 82 ? -12.081 5.432 27.220 1.00 95.62 82 ALA A N 1
ATOM 631 C CA . ALA A 1 82 ? -10.819 4.833 26.804 1.00 95.62 82 ALA A CA 1
ATOM 632 C C . ALA A 1 82 ? -11.014 3.814 25.667 1.00 95.62 82 ALA A C 1
ATOM 634 O O . ALA A 1 82 ? -10.281 3.848 24.674 1.00 95.62 82 ALA A O 1
ATOM 635 N N . ALA A 1 83 ? -12.025 2.947 25.767 1.00 94.94 83 ALA A N 1
ATOM 636 C CA . ALA A 1 83 ? -12.346 1.966 24.735 1.00 94.94 83 ALA A CA 1
ATOM 637 C C . ALA A 1 83 ? -12.765 2.630 23.417 1.00 94.94 83 ALA A C 1
ATOM 639 O O . ALA A 1 83 ? -12.271 2.248 22.354 1.00 94.94 83 ALA A O 1
ATOM 640 N N . TYR A 1 84 ? -13.603 3.669 23.480 1.00 96.69 84 TYR A N 1
ATOM 641 C CA . TYR A 1 84 ? -14.005 4.438 22.304 1.00 96.69 84 TYR A CA 1
ATOM 642 C C . TYR A 1 84 ? -12.808 5.127 21.635 1.00 96.69 84 TYR A C 1
ATOM 644 O O . TYR A 1 84 ? -12.640 5.044 20.417 1.00 96.69 84 TYR A O 1
ATOM 652 N N . ALA A 1 85 ? -11.932 5.761 22.423 1.00 97.31 85 ALA A N 1
ATOM 653 C CA . ALA A 1 85 ? -10.724 6.398 21.905 1.00 97.31 85 ALA A CA 1
ATOM 654 C C . ALA A 1 85 ? -9.791 5.387 21.213 1.00 97.31 85 ALA A C 1
ATOM 656 O O . ALA A 1 85 ? -9.280 5.667 20.127 1.00 97.31 85 ALA A O 1
ATOM 657 N N . ASN A 1 86 ? -9.616 4.198 21.798 1.00 97.06 86 ASN A N 1
ATOM 658 C CA . ASN A 1 86 ? -8.820 3.117 21.212 1.00 97.06 86 ASN A CA 1
ATOM 659 C C . ASN A 1 86 ? -9.435 2.587 19.904 1.00 97.06 86 ASN A C 1
ATOM 661 O O . ASN A 1 86 ? -8.728 2.432 18.908 1.00 97.06 86 ASN A O 1
ATOM 665 N N . ALA A 1 87 ? -10.751 2.354 19.873 1.00 97.69 87 ALA A N 1
ATOM 666 C CA . ALA A 1 87 ? -11.448 1.917 18.663 1.00 97.69 87 ALA A CA 1
ATOM 667 C C . ALA A 1 87 ? -11.316 2.946 17.528 1.00 97.69 87 ALA A C 1
ATOM 669 O O . ALA A 1 87 ? -11.015 2.579 16.387 1.00 97.69 87 ALA A O 1
ATOM 670 N N 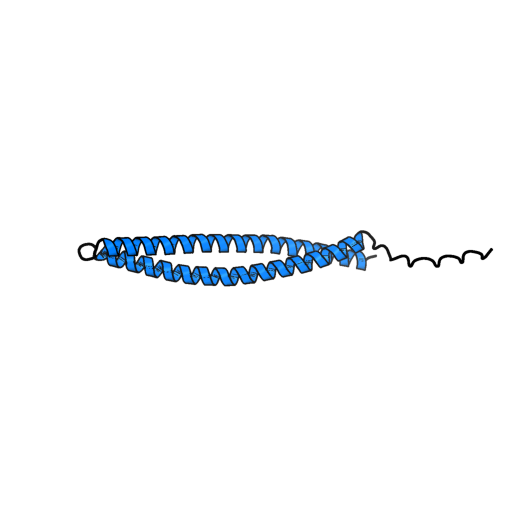. LEU A 1 88 ? -11.456 4.236 17.849 1.00 98.25 88 LEU A N 1
ATOM 671 C CA . LEU A 1 88 ? -11.305 5.326 16.890 1.00 98.25 88 LEU A CA 1
ATOM 672 C C . LEU A 1 88 ? -9.868 5.441 16.353 1.00 98.25 88 LEU A C 1
ATOM 674 O O . LEU A 1 88 ? -9.682 5.617 15.149 1.00 98.25 88 LEU A O 1
ATOM 678 N N . ASP A 1 89 ? -8.848 5.332 17.209 1.00 98.31 89 ASP A N 1
ATOM 679 C CA . ASP A 1 89 ? -7.439 5.334 16.782 1.00 98.31 89 ASP A CA 1
ATOM 680 C C . ASP A 1 89 ? -7.131 4.139 15.867 1.00 98.31 89 ASP A C 1
ATOM 682 O O . ASP A 1 89 ? -6.577 4.316 14.779 1.00 98.31 89 ASP A O 1
ATOM 686 N N . ALA A 1 90 ? -7.574 2.934 16.242 1.00 98.19 90 ALA A N 1
ATOM 687 C CA . ALA A 1 90 ? -7.404 1.741 15.418 1.00 98.19 90 ALA A CA 1
ATOM 688 C C . ALA A 1 90 ? -8.079 1.892 14.044 1.00 98.19 90 ALA A C 1
ATOM 690 O O . ALA A 1 90 ? -7.500 1.515 13.024 1.00 98.19 90 ALA A O 1
ATOM 691 N N . GLN A 1 91 ? -9.283 2.473 13.995 1.00 98.56 91 GLN A N 1
ATOM 692 C CA . GLN A 1 91 ? -9.999 2.735 12.743 1.00 98.56 91 GLN A CA 1
ATOM 693 C C . GLN A 1 91 ? -9.264 3.737 11.851 1.00 98.56 91 GLN A C 1
ATOM 695 O O . GLN A 1 91 ? -9.102 3.484 10.658 1.00 98.56 91 GLN A O 1
ATOM 700 N N . LYS A 1 92 ? -8.781 4.850 12.418 1.00 98.56 92 LYS A N 1
ATOM 701 C CA . LYS A 1 92 ? -8.032 5.875 11.674 1.00 98.56 92 LYS A CA 1
ATOM 702 C C . LYS A 1 92 ? -6.752 5.315 11.064 1.00 98.56 92 LYS A C 1
ATOM 704 O O . LYS A 1 92 ? -6.487 5.552 9.887 1.00 98.56 92 LYS A O 1
ATOM 709 N N . ARG A 1 93 ? -5.979 4.549 11.839 1.00 98.44 93 ARG A N 1
ATOM 710 C CA . ARG A 1 93 ? -4.740 3.922 11.351 1.00 98.44 93 ARG A CA 1
ATOM 711 C C . ARG A 1 93 ? -5.015 2.942 10.220 1.00 98.44 93 ARG A C 1
ATOM 713 O O . ARG A 1 93 ? -4.338 3.002 9.199 1.00 98.44 93 ARG A O 1
ATOM 720 N N . LEU A 1 94 ? -6.034 2.093 10.372 1.00 98.69 94 LEU A N 1
ATOM 721 C CA . LEU A 1 94 ? -6.447 1.161 9.324 1.00 98.69 94 LEU A CA 1
ATOM 722 C C . LEU A 1 94 ? -6.873 1.895 8.046 1.00 98.69 94 LEU A C 1
ATOM 724 O O . LEU A 1 94 ? -6.449 1.518 6.958 1.00 98.69 94 LEU A O 1
ATOM 728 N N . PHE A 1 95 ? -7.688 2.945 8.171 1.00 98.62 95 PHE A N 1
ATOM 729 C CA . PHE A 1 95 ? -8.134 3.745 7.030 1.00 98.62 95 PHE A CA 1
ATOM 730 C C . PHE A 1 95 ? -6.953 4.375 6.281 1.00 98.62 95 PHE A C 1
ATOM 732 O O . PHE A 1 95 ? -6.849 4.242 5.064 1.00 98.62 95 PHE A O 1
ATOM 739 N N . MET A 1 96 ? -6.028 4.998 7.012 1.00 98.62 96 MET A N 1
ATOM 740 C CA . MET A 1 96 ? -4.834 5.606 6.427 1.00 98.62 96 MET A CA 1
ATOM 741 C C . MET A 1 96 ? -3.958 4.571 5.711 1.00 98.62 96 MET A C 1
ATOM 743 O O . MET A 1 96 ? -3.526 4.814 4.587 1.00 98.62 96 MET A O 1
ATOM 747 N N . MET A 1 97 ? -3.729 3.409 6.330 1.00 98.50 97 MET A N 1
ATOM 748 C CA . MET A 1 97 ? -2.889 2.364 5.741 1.00 98.50 97 MET A CA 1
ATOM 749 C C . MET A 1 97 ? -3.531 1.743 4.491 1.00 98.50 97 MET A C 1
ATOM 751 O O . MET A 1 97 ? -2.834 1.461 3.520 1.00 98.50 97 MET A O 1
ATOM 755 N N . ARG A 1 98 ? -4.863 1.596 4.460 1.00 98.69 98 ARG A N 1
ATOM 756 C CA . ARG A 1 98 ? -5.589 1.185 3.245 1.00 98.69 98 ARG A CA 1
ATOM 757 C C . ARG A 1 98 ? -5.420 2.193 2.110 1.00 98.69 98 ARG A C 1
ATOM 759 O O . ARG A 1 98 ? -5.102 1.784 1.002 1.00 98.69 98 ARG A O 1
ATOM 766 N N . GLY A 1 99 ? -5.525 3.491 2.397 1.00 98.62 99 GLY A N 1
ATOM 767 C CA . GLY A 1 99 ? -5.267 4.530 1.394 1.00 98.62 99 GLY A CA 1
ATOM 768 C C . GLY A 1 99 ? -3.822 4.521 0.878 1.00 98.62 99 GLY A C 1
ATOM 769 O O . GLY A 1 99 ? -3.580 4.727 -0.310 1.00 98.62 99 GLY A O 1
ATOM 770 N N . GLN A 1 100 ? -2.846 4.229 1.745 1.00 98.50 100 GLN A N 1
ATOM 771 C CA . GLN A 1 100 ? -1.452 4.040 1.324 1.00 98.50 100 GLN A CA 1
ATOM 772 C C . GLN A 1 100 ? -1.291 2.822 0.406 1.00 98.50 100 GLN A C 1
ATOM 774 O O . GLN A 1 100 ? -0.609 2.921 -0.614 1.00 98.50 100 GLN A O 1
ATOM 779 N N . LEU A 1 101 ? -1.948 1.703 0.727 1.00 98.81 101 LEU A N 1
ATOM 780 C CA . LEU A 1 101 ? -1.944 0.505 -0.112 1.00 98.81 101 LEU A CA 1
ATOM 781 C C . LEU A 1 101 ? -2.560 0.769 -1.491 1.00 98.81 101 LEU A C 1
ATOM 783 O O . LEU A 1 101 ? -1.964 0.412 -2.503 1.00 98.81 101 LEU A O 1
ATOM 787 N N . GLU A 1 102 ? -3.715 1.435 -1.536 1.00 98.75 102 GLU A N 1
ATOM 788 C CA . GLU A 1 102 ? -4.391 1.815 -2.782 1.00 98.75 102 GLU A CA 1
ATOM 789 C C . GLU A 1 102 ? -3.497 2.702 -3.658 1.00 98.75 102 GLU A C 1
ATOM 791 O O . GLU A 1 102 ? -3.393 2.488 -4.869 1.00 98.75 102 GLU A O 1
ATOM 796 N N . LYS A 1 103 ? -2.791 3.667 -3.052 1.00 98.62 103 LYS A N 1
ATOM 797 C CA . LYS A 1 103 ? -1.825 4.500 -3.775 1.00 98.62 103 LYS A CA 1
ATOM 798 C C . LYS A 1 103 ? -0.693 3.658 -4.369 1.00 98.62 103 LYS A C 1
ATOM 800 O O . LYS A 1 103 ? -0.396 3.816 -5.548 1.00 98.62 103 LYS A O 1
ATOM 805 N N . LEU A 1 104 ? -0.092 2.758 -3.588 1.00 98.69 104 LEU A N 1
ATOM 806 C CA . LEU A 1 104 ? 0.982 1.884 -4.073 1.00 98.69 104 LEU A CA 1
ATOM 807 C C . LEU A 1 104 ? 0.515 0.987 -5.226 1.00 98.69 104 LEU A C 1
ATOM 809 O O . LEU A 1 104 ? 1.239 0.827 -6.204 1.00 98.69 104 LEU A O 1
ATOM 813 N N . GLN A 1 105 ? -0.701 0.442 -5.153 1.00 98.56 105 GLN A N 1
ATOM 814 C CA . GLN A 1 105 ? -1.290 -0.353 -6.237 1.00 98.56 105 GLN A CA 1
ATOM 815 C C . GLN A 1 105 ? -1.513 0.478 -7.509 1.00 98.56 105 GLN A C 1
ATOM 817 O O . GLN A 1 105 ? -1.256 0.000 -8.613 1.00 98.56 105 GLN A O 1
ATOM 822 N N . SER A 1 106 ? -1.947 1.732 -7.374 1.00 98.62 106 SER A N 1
ATOM 823 C CA . SER A 1 106 ? -2.047 2.660 -8.509 1.00 98.62 106 SER A CA 1
ATOM 824 C C . SER A 1 106 ? -0.672 2.952 -9.120 1.00 98.62 106 SER A C 1
ATOM 826 O O . SER A 1 106 ? -0.498 2.865 -10.338 1.00 98.62 106 SER A O 1
ATOM 828 N N . ASP A 1 107 ? 0.332 3.220 -8.282 1.00 98.38 107 ASP A N 1
ATOM 829 C CA . ASP A 1 107 ? 1.710 3.465 -8.717 1.00 98.38 107 ASP A CA 1
ATOM 830 C C . ASP A 1 107 ? 2.284 2.233 -9.450 1.00 98.38 107 ASP A C 1
ATOM 832 O O . ASP A 1 107 ? 2.841 2.370 -10.541 1.00 98.38 107 ASP A O 1
ATOM 836 N N . GLN A 1 108 ? 2.041 1.022 -8.932 1.00 98.62 108 GLN A N 1
ATOM 837 C CA . GLN A 1 108 ? 2.391 -0.255 -9.570 1.00 98.62 108 GLN A CA 1
ATOM 838 C C . GLN A 1 108 ? 1.751 -0.402 -10.958 1.00 98.62 108 GLN A C 1
ATOM 840 O O . GLN A 1 108 ? 2.416 -0.784 -11.923 1.00 98.62 108 GLN A O 1
ATOM 845 N N . GLN A 1 109 ? 0.462 -0.082 -11.097 1.00 98.50 109 GLN A N 1
ATOM 846 C CA . GLN A 1 109 ? -0.225 -0.134 -12.391 1.00 98.50 109 GLN A CA 1
ATOM 847 C C . GLN A 1 109 ? 0.336 0.892 -13.381 1.00 98.50 109 GLN A C 1
ATOM 849 O O . GLN A 1 109 ? 0.446 0.611 -14.577 1.00 98.50 109 GLN A O 1
ATOM 854 N N . ASN A 1 110 ? 0.688 2.087 -12.908 1.00 97.94 110 ASN A N 1
ATOM 855 C CA . ASN A 1 110 ? 1.267 3.140 -13.739 1.00 97.94 110 ASN A CA 1
ATOM 856 C C . ASN A 1 110 ? 2.639 2.729 -14.272 1.00 97.94 110 ASN A C 1
ATOM 858 O O . ASN A 1 110 ? 2.845 2.732 -15.489 1.00 97.94 110 ASN A O 1
ATOM 862 N N . ILE A 1 111 ? 3.542 2.305 -13.388 1.00 97.56 111 ILE A N 1
ATOM 863 C CA . ILE A 1 111 ? 4.886 1.894 -13.793 1.00 97.56 111 ILE A CA 1
ATOM 864 C C . ILE A 1 111 ? 4.863 0.590 -14.598 1.00 97.56 111 ILE A C 1
ATOM 866 O O . ILE A 1 111 ? 5.596 0.456 -15.572 1.00 97.56 111 ILE A O 1
ATOM 870 N N . GLY A 1 112 ? 3.951 -0.338 -14.292 1.00 98.31 112 GLY A N 1
ATOM 871 C CA . GLY A 1 112 ? 3.758 -1.556 -15.079 1.00 98.31 112 GLY A CA 1
ATOM 872 C C . GLY A 1 112 ? 3.352 -1.261 -16.527 1.00 98.31 112 GLY A C 1
ATOM 873 O O . GLY A 1 112 ? 3.878 -1.874 -17.459 1.00 98.31 112 GLY A O 1
ATOM 874 N N . ARG A 1 113 ? 2.470 -0.273 -16.744 1.00 98.31 113 ARG A N 1
ATOM 875 C CA . ARG A 1 113 ? 2.144 0.216 -18.095 1.00 98.31 113 ARG A CA 1
ATOM 876 C C . ARG A 1 113 ? 3.363 0.835 -18.774 1.00 98.31 113 ARG A C 1
ATOM 878 O O . ARG A 1 113 ? 3.613 0.532 -19.939 1.00 98.31 113 ARG A O 1
ATOM 885 N N . TYR A 1 114 ? 4.131 1.651 -18.057 1.00 97.81 114 TYR A N 1
ATOM 886 C CA . TYR A 1 114 ? 5.347 2.276 -18.582 1.00 97.81 114 TYR A CA 1
ATOM 887 C C . TYR A 1 114 ? 6.398 1.240 -19.016 1.00 97.81 114 TYR A C 1
ATOM 889 O O . TYR A 1 114 ? 6.834 1.257 -20.166 1.00 97.81 114 TYR A O 1
ATOM 897 N N . VAL A 1 115 ? 6.693 0.250 -18.167 1.00 98.12 115 VAL A N 1
ATOM 898 C CA . VAL A 1 115 ? 7.568 -0.893 -18.484 1.00 98.12 115 VAL A CA 1
ATOM 899 C C . VAL A 1 115 ? 7.085 -1.629 -19.735 1.00 98.12 115 VAL A C 1
ATOM 901 O O . VAL A 1 115 ? 7.885 -1.957 -20.611 1.00 98.12 115 VAL A O 1
ATOM 904 N N . ALA A 1 116 ? 5.778 -1.878 -19.864 1.00 97.88 116 ALA A N 1
ATOM 905 C CA . ALA A 1 116 ? 5.224 -2.538 -21.045 1.00 97.88 116 ALA A CA 1
ATOM 906 C C . ALA A 1 116 ? 5.410 -1.707 -22.329 1.00 97.88 116 ALA A C 1
ATOM 908 O O . ALA A 1 116 ? 5.656 -2.277 -23.394 1.00 97.88 116 ALA A O 1
ATOM 909 N N . HIS A 1 117 ? 5.318 -0.378 -22.244 1.00 97.12 117 HIS A N 1
ATOM 910 C CA . HIS A 1 117 ? 5.600 0.512 -23.370 1.00 97.12 117 HIS A CA 1
ATOM 911 C C . HIS A 1 117 ? 7.082 0.494 -23.759 1.00 97.12 117 HIS A C 1
ATOM 913 O O . HIS A 1 117 ? 7.380 0.305 -24.937 1.00 97.12 117 HIS A O 1
ATOM 919 N N . LEU A 1 118 ? 7.996 0.601 -22.791 1.00 95.62 118 LEU A N 1
ATOM 920 C CA . LEU A 1 118 ? 9.441 0.547 -23.036 1.00 95.62 118 LEU A CA 1
ATOM 921 C C . LEU A 1 118 ? 9.872 -0.785 -23.662 1.00 95.62 118 LEU A C 1
ATOM 923 O O . LEU A 1 118 ? 10.618 -0.786 -24.637 1.00 95.62 118 LEU A O 1
ATOM 927 N N . ARG A 1 119 ? 9.324 -1.918 -23.194 1.00 96.06 119 ARG A N 1
ATOM 928 C CA . ARG A 1 119 ? 9.564 -3.234 -23.821 1.00 96.06 119 ARG A CA 1
ATOM 929 C C . ARG A 1 119 ? 9.167 -3.253 -25.292 1.00 96.06 119 ARG A C 1
ATOM 931 O O . ARG A 1 119 ? 9.931 -3.727 -26.123 1.00 96.06 119 ARG A O 1
ATOM 938 N N . ARG A 1 120 ? 7.997 -2.704 -25.633 1.00 96.12 120 ARG A N 1
ATOM 939 C CA . ARG A 1 120 ? 7.540 -2.634 -27.031 1.00 96.12 120 ARG A CA 1
ATOM 940 C C . ARG A 1 120 ? 8.446 -1.758 -27.894 1.00 96.12 120 ARG A C 1
ATOM 942 O O . ARG A 1 120 ? 8.635 -2.083 -29.065 1.00 96.12 120 ARG A O 1
ATOM 949 N N . ILE A 1 121 ? 8.974 -0.663 -27.343 1.00 94.38 121 ILE A N 1
ATOM 950 C CA . ILE A 1 121 ? 9.932 0.205 -28.042 1.00 94.38 121 ILE A CA 1
ATOM 951 C C . ILE A 1 121 ? 11.225 -0.569 -28.306 1.00 94.38 121 ILE A C 1
ATOM 953 O O . ILE A 1 121 ? 11.606 -0.692 -29.467 1.00 94.38 121 ILE A O 1
ATOM 957 N N . ALA A 1 122 ? 11.821 -1.174 -27.275 1.00 91.69 122 ALA A N 1
ATOM 958 C CA . ALA A 1 122 ? 13.039 -1.977 -27.396 1.00 91.69 122 ALA A CA 1
ATOM 959 C C . ALA A 1 122 ? 12.881 -3.125 -28.414 1.00 91.69 122 ALA A C 1
ATOM 961 O O . ALA A 1 122 ? 13.686 -3.274 -29.328 1.00 91.69 122 ALA A O 1
ATOM 962 N N . GLU A 1 123 ? 11.778 -3.881 -28.352 1.00 92.56 123 GLU A N 1
ATOM 963 C CA . GLU A 1 123 ? 11.479 -4.942 -29.325 1.00 92.56 123 GLU A CA 1
ATOM 964 C C . GLU A 1 123 ? 11.321 -4.419 -30.762 1.00 92.56 123 GLU A C 1
ATOM 966 O O . GLU A 1 123 ? 11.631 -5.124 -31.726 1.00 92.56 123 GLU A O 1
ATOM 971 N N . SER A 1 124 ? 10.786 -3.207 -30.929 1.00 92.75 124 SER A N 1
ATOM 972 C CA . SER A 1 124 ? 10.597 -2.595 -32.247 1.00 92.75 124 SER A CA 1
ATOM 973 C C . SER A 1 124 ? 11.914 -2.082 -32.823 1.00 92.75 124 SER A C 1
ATOM 975 O O . SER A 1 124 ? 12.143 -2.248 -34.021 1.00 92.75 124 SER A O 1
ATOM 977 N N . LEU A 1 125 ? 12.779 -1.511 -31.980 1.00 91.25 125 LEU A N 1
ATOM 978 C CA . LEU A 1 125 ? 14.126 -1.077 -32.352 1.00 91.25 125 LEU A CA 1
ATOM 979 C C . LEU A 1 125 ? 14.995 -2.273 -32.737 1.00 91.25 125 LEU A C 1
ATOM 981 O O . LEU A 1 125 ? 15.561 -2.265 -33.828 1.00 91.25 125 LEU A O 1
ATOM 985 N N . GLN A 1 126 ? 14.984 -3.350 -31.947 1.00 88.69 126 GLN A N 1
ATOM 986 C CA . GLN A 1 126 ? 15.696 -4.587 -32.283 1.00 88.69 126 GLN A CA 1
ATOM 987 C C . GLN A 1 126 ? 15.298 -5.112 -33.670 1.00 88.69 126 GLN A C 1
ATOM 989 O O . GLN A 1 126 ? 16.148 -5.356 -34.520 1.00 88.69 126 GLN A O 1
ATOM 994 N N . LYS A 1 127 ? 13.991 -5.196 -33.954 1.00 88.88 127 LYS A N 1
ATOM 995 C CA . LYS A 1 127 ? 13.487 -5.619 -35.274 1.00 88.88 127 LYS A CA 1
ATOM 996 C C . LYS A 1 127 ? 13.882 -4.674 -36.408 1.00 88.88 127 LYS A C 1
ATOM 998 O O . LYS A 1 127 ? 13.918 -5.110 -37.559 1.00 88.88 127 LYS A O 1
ATOM 1003 N N . ALA A 1 128 ? 14.071 -3.387 -36.123 1.00 85.75 128 ALA A N 1
ATOM 1004 C CA . ALA A 1 128 ? 14.513 -2.411 -37.111 1.00 85.75 128 ALA A CA 1
ATOM 1005 C C . ALA A 1 128 ? 16.003 -2.588 -37.430 1.00 85.75 128 ALA A C 1
ATOM 1007 O O . ALA A 1 128 ? 16.367 -2.522 -38.602 1.00 85.75 128 ALA A O 1
ATOM 1008 N N . PHE A 1 129 ? 16.832 -2.884 -36.424 1.00 82.19 129 PHE A N 1
ATOM 1009 C CA . PHE A 1 129 ? 18.247 -3.207 -36.618 1.00 82.19 129 PHE A CA 1
ATOM 1010 C C . PHE A 1 129 ? 18.454 -4.550 -37.322 1.00 82.19 129 PHE A C 1
ATOM 1012 O O . PHE A 1 129 ? 19.297 -4.632 -38.204 1.00 82.19 129 PHE A O 1
ATOM 1019 N N . ASP A 1 130 ? 17.646 -5.571 -37.021 1.00 80.25 130 ASP A N 1
ATOM 1020 C CA . ASP A 1 130 ? 17.750 -6.894 -37.662 1.00 80.25 130 ASP A CA 1
ATOM 1021 C C . ASP A 1 130 ? 17.374 -6.885 -39.162 1.00 80.25 130 ASP A C 1
ATOM 1023 O O . ASP A 1 130 ? 17.642 -7.848 -39.883 1.00 80.25 130 ASP A O 1
ATOM 1027 N N . LYS A 1 131 ? 16.693 -5.830 -39.633 1.00 67.69 131 LYS A N 1
ATOM 1028 C CA . LYS A 1 131 ? 16.242 -5.668 -41.027 1.00 67.69 131 LYS A CA 1
ATOM 1029 C C . LYS A 1 131 ? 17.107 -4.713 -41.859 1.0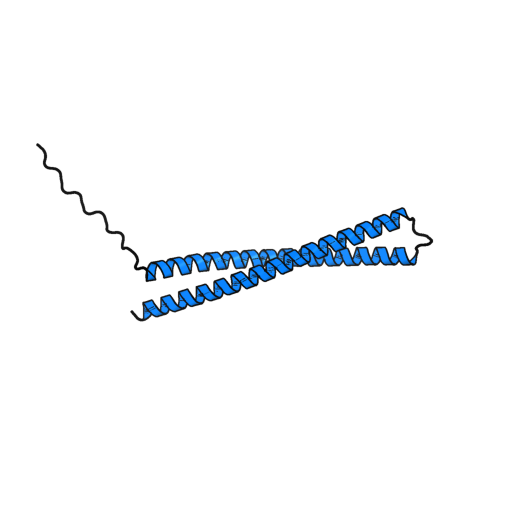0 67.69 131 LYS A C 1
ATOM 1031 O O . LYS A 1 131 ? 16.837 -4.595 -43.057 1.00 67.69 131 LYS A O 1
ATOM 1036 N N . GLY A 1 132 ? 18.055 -4.010 -41.240 1.00 55.53 132 GLY A N 1
ATOM 1037 C CA . GLY A 1 132 ? 18.993 -3.088 -41.897 1.00 55.53 132 GLY A CA 1
ATOM 1038 C C . GLY A 1 132 ? 20.324 -3.753 -42.200 1.00 55.53 132 GLY A C 1
ATOM 1039 O O . GLY A 1 132 ? 20.920 -3.380 -43.233 1.00 55.53 132 GLY A O 1
#

Radius of gyration: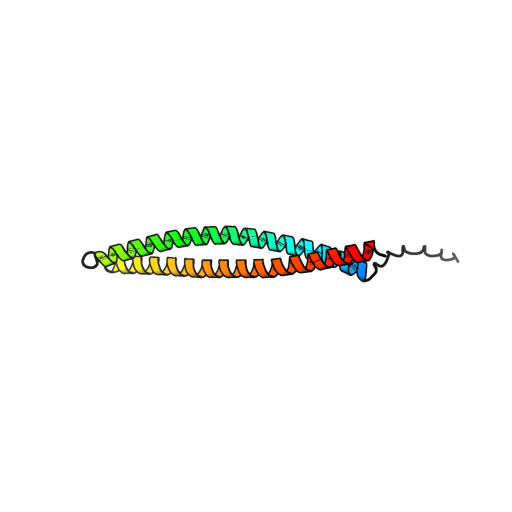 30.54 Å; chains: 1; bounding box: 90×34×77 Å